Protein AF-A0AAJ5S3T4-F1 (afdb_monomer_lite)

Secondary structure (DSSP, 8-state):
---EEEHHHHHHHHHHHHHHHH-PPSPEEEE---EEEETTEEEE--SEEEEPPPPPPPHHHHHHHHHHHHHHHTT-SS---EEEP--HHHHHHHHHHHHHHTTTS---HHHHHHHHHHHHHHHTT----EE---HHHHHHHHHTT--EE-TTS----

Foldseek 3Di:
DAAADEPLRLVVVVVVLVDQQVWFDAWDWAAQQAWDDDPNDTHGHRHTDTDHIGDHDDPVVSVVVVVVSVCQPVVHDDHHHDYQYQDPQLLVQLVVLCVVPVVPFVDDSSLSSVVSSQVSCVVVVDQDEAEDQDPRSVVSCVVVVHHYDYPPDPPPD

Organism: NCBI:txid2666183

pLDDT: mean 92.3, std 8.77, range [37.59, 98.25]

Structure (mmCIF, N/CA/C/O backbone):
data_AF-A0AAJ5S3T4-F1
#
_entry.id   AF-A0AAJ5S3T4-F1
#
loop_
_atom_site.group_PDB
_atom_site.id
_atom_site.type_symbol
_atom_site.label_atom_id
_atom_site.label_alt_id
_atom_site.label_comp_id
_atom_site.label_asym_id
_atom_site.label_entity_id
_atom_site.label_seq_id
_atom_site.pdbx_PDB_ins_code
_atom_site.Cartn_x
_atom_site.Cartn_y
_atom_site.Cartn_z
_atom_site.occupancy
_atom_site.B_iso_or_equiv
_atom_site.auth_seq_id
_atom_site.auth_comp_id
_atom_site.auth_asym_id
_atom_site.auth_atom_id
_atom_site.pdbx_PDB_model_num
ATOM 1 N N . MET A 1 1 ? -20.907 -6.767 4.664 1.00 64.06 1 MET A N 1
ATOM 2 C CA . MET A 1 1 ? -19.442 -6.933 4.746 1.00 64.06 1 MET A CA 1
ATOM 3 C C . MET A 1 1 ? -18.833 -5.548 4.657 1.00 64.06 1 MET A C 1
ATOM 5 O O . MET A 1 1 ? -19.189 -4.827 3.733 1.00 64.06 1 MET A O 1
ATOM 9 N N . SER A 1 2 ? -18.021 -5.156 5.635 1.00 85.44 2 SER A N 1
ATOM 10 C CA . SER A 1 2 ? -17.335 -3.859 5.626 1.00 85.44 2 SER A CA 1
ATOM 11 C C . SER A 1 2 ? -15.980 -4.012 4.937 1.00 85.44 2 SER A C 1
ATOM 13 O O . SER A 1 2 ? -15.300 -5.017 5.140 1.00 85.44 2 SER A O 1
ATOM 15 N N . PHE A 1 3 ? -15.616 -3.049 4.096 1.00 90.94 3 PHE A N 1
ATOM 16 C CA . PHE A 1 3 ? -14.355 -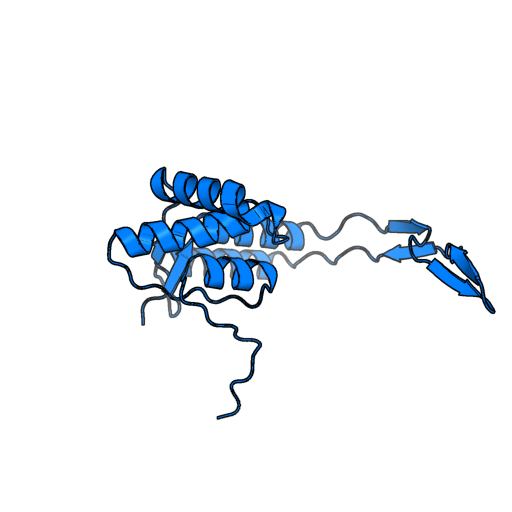3.021 3.358 1.00 90.94 3 PHE A CA 1
ATOM 17 C C . PHE A 1 3 ? -13.593 -1.764 3.761 1.00 90.94 3 PHE A C 1
ATOM 19 O O . PHE A 1 3 ? -14.187 -0.695 3.874 1.00 90.94 3 PHE A O 1
ATOM 26 N N . TYR A 1 4 ? -12.292 -1.904 3.992 1.00 95.38 4 TYR A N 1
ATOM 27 C CA . TYR A 1 4 ? -11.455 -0.842 4.529 1.00 95.38 4 TYR A CA 1
ATOM 28 C C . TYR A 1 4 ? -10.227 -0.637 3.654 1.00 95.38 4 TYR A C 1
ATOM 30 O O . TYR A 1 4 ? -9.677 -1.601 3.118 1.00 95.38 4 TYR A O 1
ATOM 38 N N . ILE A 1 5 ? -9.777 0.609 3.545 1.00 95.38 5 ILE A N 1
ATOM 39 C CA . ILE A 1 5 ? -8.528 0.967 2.872 1.00 95.38 5 ILE A CA 1
ATOM 40 C C . ILE A 1 5 ? -7.715 1.839 3.837 1.00 95.38 5 ILE A C 1
ATOM 42 O O . ILE A 1 5 ? -8.188 2.911 4.210 1.00 95.38 5 ILE A O 1
ATOM 46 N N . PRO A 1 6 ? -6.505 1.429 4.256 1.00 96.19 6 PRO A N 1
ATOM 47 C CA . PRO A 1 6 ? -5.597 2.328 4.963 1.00 96.19 6 PRO A CA 1
ATOM 48 C C . PRO A 1 6 ? -5.306 3.577 4.129 1.00 96.19 6 PRO A C 1
ATOM 50 O O . PRO A 1 6 ? -5.025 3.459 2.936 1.00 96.19 6 PRO A O 1
ATOM 53 N N . GLU A 1 7 ? -5.324 4.764 4.736 1.00 95.75 7 GLU A N 1
ATOM 54 C CA . GLU A 1 7 ? -5.051 6.027 4.029 1.00 95.75 7 GLU A CA 1
ATOM 55 C C . GLU A 1 7 ? -3.722 5.990 3.261 1.00 95.75 7 GLU A C 1
ATOM 57 O O . GLU A 1 7 ? -3.658 6.424 2.110 1.00 95.75 7 GLU A O 1
ATOM 62 N N . ILE A 1 8 ? -2.685 5.369 3.838 1.00 95.38 8 ILE A N 1
ATOM 63 C CA . ILE A 1 8 ? -1.392 5.174 3.166 1.00 95.38 8 ILE A CA 1
ATOM 64 C C . ILE A 1 8 ? -1.522 4.375 1.856 1.00 95.38 8 ILE A C 1
ATOM 66 O O . ILE A 1 8 ? -0.877 4.702 0.860 1.00 95.38 8 ILE A O 1
ATOM 70 N N . VAL A 1 9 ? -2.407 3.374 1.818 1.00 95.88 9 VAL A N 1
ATOM 71 C CA . VAL A 1 9 ? -2.672 2.557 0.624 1.00 95.88 9 VAL A CA 1
ATOM 72 C C . VAL A 1 9 ? -3.505 3.335 -0.391 1.00 95.88 9 VAL A C 1
ATOM 74 O O . VAL A 1 9 ? -3.211 3.267 -1.583 1.00 95.88 9 VAL A O 1
ATOM 77 N N . SER A 1 10 ? -4.498 4.117 0.047 1.00 95.38 10 SER A N 1
ATOM 78 C CA . SER A 1 10 ? -5.233 5.033 -0.845 1.00 95.38 10 SER A CA 1
ATOM 79 C C . SER A 1 10 ? -4.262 5.993 -1.554 1.00 95.38 10 SER A C 1
ATOM 81 O O . SER A 1 10 ? -4.252 6.086 -2.789 1.00 95.38 10 SER A O 1
ATOM 83 N N . MET A 1 11 ? -3.348 6.617 -0.802 1.00 94.62 11 MET A N 1
ATOM 84 C CA . MET A 1 11 ? -2.300 7.478 -1.361 1.00 94.62 11 MET A CA 1
ATOM 85 C C . MET A 1 11 ? -1.397 6.730 -2.353 1.00 94.62 11 MET A C 1
ATOM 87 O O . MET A 1 11 ? -1.064 7.258 -3.422 1.00 94.62 11 MET A O 1
ATOM 91 N N . GLU A 1 12 ? -1.016 5.491 -2.039 1.00 95.00 12 GLU A N 1
ATOM 92 C CA . GLU A 1 12 ? -0.202 4.662 -2.925 1.00 95.00 12 GLU A CA 1
ATOM 93 C C . GLU A 1 12 ? -0.922 4.332 -4.237 1.00 95.00 12 GLU A C 1
ATOM 95 O O . GLU A 1 12 ? -0.330 4.478 -5.311 1.00 95.00 12 GLU A O 1
ATOM 100 N N . ILE A 1 13 ? -2.211 3.982 -4.190 1.00 94.94 13 ILE A N 1
ATOM 101 C CA . ILE A 1 13 ? -3.023 3.733 -5.387 1.00 94.94 13 ILE A CA 1
ATOM 102 C C . ILE A 1 13 ? -3.012 4.968 -6.299 1.00 94.94 13 ILE A C 1
ATOM 104 O O . ILE A 1 13 ? -2.794 4.845 -7.512 1.00 94.94 13 ILE A O 1
ATOM 108 N N . HIS A 1 14 ? -3.174 6.170 -5.738 1.00 94.00 14 HIS A N 1
ATOM 109 C CA . HIS A 1 14 ? -3.082 7.416 -6.502 1.00 94.00 14 HIS A CA 1
ATOM 110 C C . HIS A 1 14 ? -1.694 7.629 -7.127 1.00 94.00 14 HIS A C 1
ATOM 112 O O . HIS A 1 14 ? -1.596 7.999 -8.306 1.00 94.00 14 HIS A O 1
ATOM 118 N N . SER A 1 15 ? -0.618 7.356 -6.383 1.00 93.94 15 SER A N 1
ATOM 119 C CA . SER A 1 15 ? 0.762 7.441 -6.881 1.00 93.94 15 SER A CA 1
ATOM 120 C C . SER A 1 15 ? 1.013 6.475 -8.047 1.00 93.94 15 SER A C 1
ATOM 122 O O . SER A 1 15 ? 1.519 6.870 -9.108 1.00 93.94 15 SER A O 1
ATOM 124 N N . VAL A 1 16 ? 0.579 5.220 -7.897 1.00 93.12 16 VAL A N 1
ATOM 125 C CA . VAL A 1 16 ? 0.669 4.174 -8.921 1.00 93.12 16 VAL A CA 1
ATOM 126 C C . VAL A 1 16 ? -0.104 4.584 -10.171 1.00 93.12 16 VAL A C 1
ATOM 128 O O . VAL A 1 16 ? 0.440 4.540 -11.279 1.00 93.12 16 VAL A O 1
ATOM 131 N N . LEU A 1 17 ? -1.337 5.064 -10.016 1.00 94.19 17 LEU A N 1
ATOM 132 C CA . LEU A 1 17 ? -2.154 5.534 -11.130 1.00 94.19 17 LEU A CA 1
ATOM 133 C C . LEU A 1 17 ? -1.474 6.692 -11.883 1.00 94.19 17 LEU A C 1
ATOM 135 O O . LEU A 1 17 ? -1.427 6.701 -13.117 1.00 94.19 17 LEU A O 1
ATOM 139 N N . GLY A 1 18 ? -0.866 7.631 -11.153 1.00 93.62 18 GLY A N 1
ATOM 140 C CA . GLY A 1 18 ? -0.050 8.706 -11.720 1.00 93.62 18 GLY A CA 1
ATOM 141 C C . GLY A 1 18 ? 1.155 8.190 -12.515 1.00 93.62 18 GLY A C 1
ATOM 142 O O . GLY A 1 18 ? 1.422 8.681 -13.616 1.00 93.62 18 GLY A O 1
ATOM 143 N N . LYS A 1 19 ? 1.851 7.161 -12.013 1.00 91.56 19 LYS A N 1
ATOM 144 C CA . LYS A 1 19 ? 2.968 6.500 -12.713 1.00 91.56 19 LYS A CA 1
ATOM 145 C C . LYS A 1 19 ? 2.516 5.907 -14.048 1.00 91.56 19 LYS A C 1
ATOM 147 O O . LYS A 1 19 ? 3.152 6.144 -15.071 1.00 91.56 19 LYS A O 1
ATOM 152 N N . PHE A 1 20 ? 1.386 5.201 -14.075 1.00 91.81 20 PHE A N 1
ATOM 153 C CA . PHE A 1 20 ? 0.835 4.669 -15.326 1.00 91.81 20 PHE A CA 1
ATOM 154 C C . PHE A 1 20 ? 0.361 5.767 -16.282 1.00 91.81 20 PHE A C 1
ATOM 156 O O . PHE A 1 20 ? 0.497 5.631 -17.499 1.00 91.81 20 PHE A O 1
ATOM 163 N N . ARG A 1 21 ? -0.156 6.883 -15.759 1.00 93.31 21 ARG A N 1
ATOM 164 C CA . ARG A 1 21 ? -0.568 8.023 -16.583 1.00 93.31 21 ARG A CA 1
ATOM 165 C C . ARG A 1 21 ? 0.605 8.707 -17.280 1.00 93.31 21 ARG A C 1
ATOM 167 O O . ARG A 1 21 ? 0.494 9.010 -18.469 1.00 93.31 21 ARG A O 1
ATOM 174 N N . ARG A 1 22 ? 1.706 8.945 -16.562 1.00 89.88 22 ARG A N 1
ATOM 175 C CA . ARG A 1 22 ? 2.929 9.543 -17.129 1.00 89.88 22 ARG A CA 1
ATOM 176 C C . ARG A 1 22 ? 3.618 8.616 -18.135 1.00 89.88 22 ARG A C 1
ATOM 178 O O . ARG A 1 22 ? 4.244 9.111 -19.074 1.00 89.88 22 ARG A O 1
ATOM 185 N N . GLY A 1 23 ? 3.428 7.303 -17.987 1.00 85.06 23 GLY A N 1
ATOM 186 C CA . GLY A 1 23 ? 4.159 6.281 -18.731 1.00 85.06 23 GLY A CA 1
ATOM 187 C C . GLY A 1 23 ? 5.503 5.976 -18.073 1.00 85.06 23 GLY A C 1
ATOM 188 O O . GLY A 1 23 ? 5.781 6.413 -16.956 1.00 85.06 23 GLY A O 1
ATOM 189 N N . GLY A 1 24 ? 6.320 5.176 -18.748 1.00 76.88 24 GLY A N 1
ATOM 190 C CA . GLY A 1 24 ? 7.665 4.840 -18.287 1.00 76.88 24 GLY A CA 1
ATOM 191 C C . GLY A 1 24 ? 8.663 5.957 -18.541 1.00 76.88 24 GLY A C 1
ATOM 192 O O . GLY A 1 24 ? 8.372 6.909 -19.267 1.00 76.88 24 GLY A O 1
ATOM 193 N N . ALA A 1 25 ? 9.857 5.796 -17.969 1.00 67.75 25 ALA A N 1
ATOM 194 C CA . ALA A 1 25 ? 11.038 6.490 -18.465 1.00 67.75 25 ALA A CA 1
ATOM 195 C C . ALA A 1 25 ? 11.216 6.210 -19.971 1.00 67.75 25 ALA A C 1
ATOM 197 O O . ALA A 1 25 ? 10.612 5.278 -20.516 1.00 67.75 25 ALA A O 1
ATOM 198 N N . SER A 1 26 ? 12.026 7.037 -20.633 1.00 73.19 26 SER A N 1
ATOM 199 C CA . SER A 1 26 ? 12.502 6.779 -21.994 1.00 73.19 26 SER A CA 1
ATOM 200 C C . SER A 1 26 ? 13.027 5.350 -22.132 1.00 73.19 26 SER A C 1
ATOM 202 O O . SER A 1 26 ? 13.354 4.715 -21.129 1.00 73.19 26 SER A O 1
ATOM 204 N N . GLU A 1 27 ? 13.122 4.850 -23.365 1.00 84.81 27 GLU A N 1
ATOM 205 C CA . GLU A 1 27 ? 13.791 3.572 -23.607 1.00 84.81 27 GLU A CA 1
ATOM 206 C C . GLU A 1 27 ? 15.126 3.508 -22.857 1.00 84.81 27 GLU A C 1
ATOM 208 O O . GLU A 1 27 ? 15.897 4.472 -22.857 1.00 84.81 27 GLU A O 1
ATOM 213 N N . GLN A 1 28 ? 15.361 2.396 -22.163 1.00 85.81 28 GLN A N 1
ATOM 214 C CA . GLN A 1 28 ? 16.608 2.176 -21.447 1.00 85.81 28 GLN A CA 1
ATOM 215 C C . GLN A 1 28 ? 17.365 1.049 -22.129 1.00 85.81 28 GLN A C 1
ATOM 217 O O . GLN A 1 28 ? 16.811 -0.005 -22.451 1.00 85.81 28 GLN A O 1
ATOM 222 N N . ARG A 1 29 ? 18.646 1.314 -22.365 1.00 90.50 29 ARG A N 1
ATOM 223 C CA . ARG A 1 29 ? 19.623 0.345 -22.841 1.00 90.50 29 ARG A CA 1
ATOM 224 C C . ARG A 1 29 ? 20.688 0.267 -21.769 1.00 90.50 29 ARG A C 1
ATOM 226 O O . ARG A 1 29 ? 21.462 1.204 -21.603 1.00 90.50 29 ARG A O 1
ATOM 233 N N . GLU A 1 30 ? 20.675 -0.816 -21.013 1.00 90.06 30 GLU A N 1
ATOM 234 C CA . GLU A 1 30 ? 21.607 -1.029 -19.911 1.00 90.06 30 GLU A CA 1
ATOM 235 C C . GLU A 1 30 ? 22.397 -2.313 -20.139 1.00 90.06 30 GLU A C 1
ATOM 237 O O . GLU A 1 30 ? 21.893 -3.269 -20.728 1.00 90.06 30 GLU A O 1
ATOM 242 N N . LEU A 1 31 ? 23.658 -2.336 -19.707 1.00 91.25 31 LEU A N 1
ATOM 243 C CA . LEU A 1 31 ? 24.424 -3.578 -19.698 1.00 91.25 31 LEU A CA 1
ATOM 244 C C . LEU A 1 31 ? 23.733 -4.575 -18.772 1.00 91.25 31 LEU A C 1
ATOM 246 O O . LEU A 1 31 ? 23.299 -4.227 -17.672 1.00 91.25 31 LEU A O 1
ATOM 250 N N . CYS A 1 32 ? 23.617 -5.817 -19.227 1.00 90.06 32 CYS A N 1
ATOM 251 C CA . CYS A 1 32 ? 22.985 -6.861 -18.447 1.00 90.06 32 CYS A CA 1
ATOM 252 C C . CYS A 1 32 ? 23.757 -7.084 -17.137 1.00 90.06 32 CYS A C 1
ATOM 254 O O . CYS A 1 32 ? 24.912 -7.493 -17.142 1.00 90.06 32 CYS A O 1
ATOM 256 N N . SER A 1 33 ? 23.096 -6.864 -16.000 1.00 91.25 33 SER A N 1
ATOM 257 C CA . SER A 1 33 ? 23.673 -7.080 -14.664 1.00 91.25 33 SER A CA 1
ATOM 258 C C . SER A 1 33 ? 23.643 -8.544 -14.208 1.00 91.25 33 SER A C 1
ATOM 260 O O . SER A 1 33 ? 24.001 -8.859 -13.073 1.00 91.25 33 SER A O 1
ATOM 262 N N . LYS A 1 34 ? 23.168 -9.458 -15.063 1.00 92.62 34 LYS A N 1
ATOM 263 C CA . LYS A 1 34 ? 23.088 -10.887 -14.754 1.00 92.62 34 LYS A CA 1
ATOM 264 C C . LYS A 1 34 ? 24.421 -11.569 -15.034 1.00 92.62 34 LYS A C 1
ATOM 266 O O . LYS A 1 34 ? 25.150 -11.190 -15.947 1.00 92.62 34 LYS A O 1
ATOM 271 N N . HIS A 1 35 ? 24.693 -12.623 -14.278 1.00 93.19 35 HIS A N 1
ATOM 272 C CA . HIS A 1 35 ? 25.767 -13.551 -14.593 1.00 93.19 35 HIS A CA 1
ATOM 273 C C . HIS A 1 35 ? 25.197 -14.734 -15.372 1.00 93.19 35 HIS A C 1
ATOM 275 O O . HIS A 1 35 ? 24.070 -15.164 -15.118 1.00 93.19 35 HIS A O 1
ATOM 281 N N . VAL A 1 36 ? 25.969 -15.240 -16.325 1.00 92.56 36 VAL A N 1
ATOM 282 C CA . VAL A 1 36 ? 25.625 -16.393 -17.154 1.00 92.56 36 VAL A CA 1
ATOM 283 C C . VAL A 1 36 ? 26.681 -17.473 -16.984 1.00 92.56 36 VAL A C 1
ATOM 285 O O . VAL A 1 36 ? 27.845 -17.195 -16.692 1.00 92.56 36 VAL A O 1
ATOM 288 N N . MET A 1 37 ? 26.258 -18.718 -17.150 1.00 94.12 37 MET A N 1
ATOM 289 C CA . MET A 1 37 ? 27.155 -19.863 -17.139 1.00 94.12 37 MET A CA 1
ATOM 290 C C . MET A 1 37 ? 27.736 -20.030 -18.543 1.00 94.12 37 MET A C 1
ATOM 292 O O . MET A 1 37 ? 26.988 -20.194 -19.505 1.00 94.12 37 MET A O 1
ATOM 296 N N . ALA A 1 38 ? 29.058 -19.949 -18.665 1.00 88.56 38 ALA A N 1
ATOM 297 C CA . ALA A 1 38 ? 29.772 -20.204 -19.909 1.00 88.56 38 ALA A CA 1
ATOM 298 C C . ALA A 1 38 ? 30.768 -21.337 -19.671 1.00 88.56 38 ALA A C 1
ATOM 300 O O . ALA A 1 38 ? 31.774 -21.159 -18.980 1.00 88.56 38 ALA A O 1
ATOM 301 N N . SER A 1 39 ? 30.473 -22.508 -20.243 1.00 87.31 39 SER A N 1
ATOM 302 C CA . SER A 1 39 ? 31.122 -23.770 -19.857 1.00 87.31 39 SER A CA 1
ATOM 303 C C . SER A 1 39 ? 30.961 -23.985 -18.340 1.00 87.31 39 SER A C 1
ATOM 305 O O . SER A 1 39 ? 29.828 -24.003 -17.872 1.00 87.31 39 SER A O 1
ATOM 307 N N . ASP A 1 40 ? 32.053 -24.014 -17.569 1.00 89.94 40 ASP A N 1
ATOM 308 C CA . ASP A 1 40 ? 32.043 -24.233 -16.111 1.0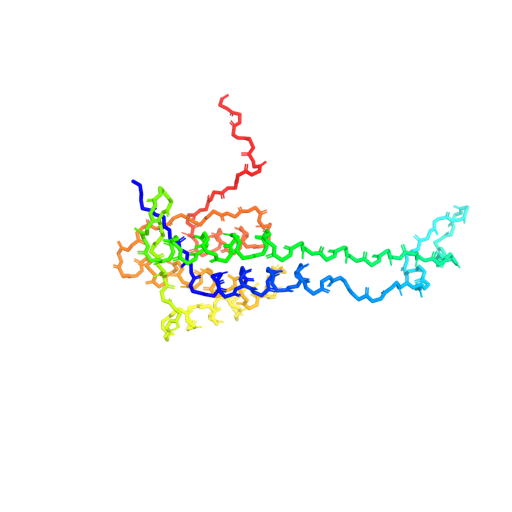0 89.94 40 ASP A CA 1
ATOM 309 C C . ASP A 1 40 ? 32.354 -22.969 -15.288 1.00 89.94 40 ASP A C 1
ATOM 311 O O . ASP A 1 40 ? 32.718 -23.045 -14.113 1.00 89.94 40 ASP A O 1
ATOM 315 N N . LYS A 1 41 ? 32.267 -21.777 -15.894 1.00 92.69 41 LYS A N 1
ATOM 316 C CA . LYS A 1 41 ? 32.536 -20.503 -15.209 1.00 92.69 41 LYS A CA 1
ATOM 317 C C . LYS A 1 41 ? 31.314 -19.597 -15.221 1.00 92.69 41 LYS A C 1
ATOM 319 O O . LYS A 1 41 ? 30.632 -19.450 -16.234 1.00 92.69 41 LYS A O 1
ATOM 324 N N . ILE A 1 42 ? 31.078 -18.948 -14.084 1.00 93.38 42 ILE A N 1
ATOM 32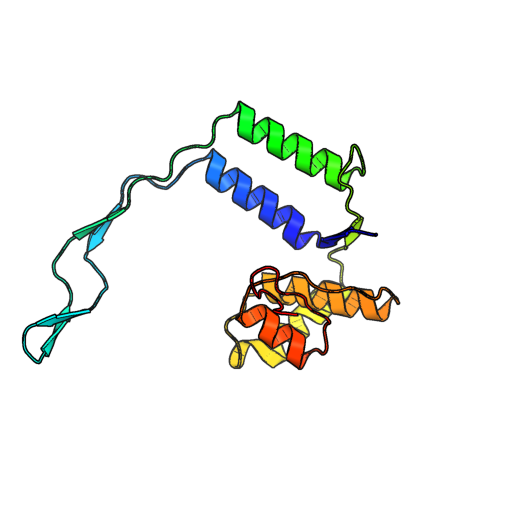5 C CA . ILE A 1 42 ? 30.111 -17.860 -13.960 1.00 93.38 42 ILE A CA 1
ATOM 326 C C . ILE A 1 42 ? 30.796 -16.588 -14.464 1.00 93.38 42 ILE A C 1
ATOM 328 O O . ILE A 1 42 ? 31.774 -16.135 -13.872 1.00 93.38 42 ILE A O 1
ATOM 332 N N . ILE A 1 43 ? 30.298 -16.030 -15.565 1.00 94.00 43 ILE A N 1
ATOM 333 C CA . ILE A 1 43 ? 30.803 -14.787 -16.161 1.00 94.00 43 ILE A CA 1
ATOM 334 C C . ILE A 1 43 ? 29.704 -13.726 -16.196 1.00 94.00 43 ILE A C 1
ATOM 336 O O . ILE A 1 43 ? 28.516 -14.050 -16.217 1.00 94.00 43 ILE A O 1
ATOM 340 N N . SER A 1 44 ? 30.077 -12.449 -16.223 1.00 92.00 44 SER A N 1
ATOM 341 C CA . SER A 1 44 ? 29.111 -11.364 -16.421 1.00 92.00 44 SER A CA 1
ATOM 342 C C . SER A 1 44 ? 28.534 -11.408 -17.835 1.00 92.00 44 SER A C 1
ATOM 344 O O . SER A 1 44 ? 29.261 -11.614 -18.808 1.00 92.00 44 SER A O 1
ATOM 346 N N . CYS A 1 45 ? 27.226 -11.199 -17.961 1.00 91.50 45 CYS A N 1
ATOM 347 C CA . CYS A 1 45 ? 26.584 -11.085 -19.262 1.00 91.50 45 CYS A CA 1
ATOM 348 C C . CYS A 1 45 ? 27.073 -9.823 -19.990 1.00 91.50 45 CYS A C 1
ATOM 350 O O . CYS A 1 45 ? 27.060 -8.728 -19.434 1.00 91.50 45 CYS A O 1
ATOM 352 N N . THR A 1 46 ? 27.474 -9.967 -21.252 1.00 92.56 46 THR A N 1
ATOM 353 C CA . THR A 1 46 ? 27.965 -8.859 -22.090 1.00 92.56 46 THR A CA 1
ATOM 354 C C . THR A 1 46 ? 26.877 -8.221 -22.955 1.00 92.56 46 THR A C 1
ATOM 356 O O . THR A 1 46 ? 27.126 -7.218 -23.621 1.00 92.56 46 THR A O 1
ATOM 359 N N . HIS A 1 47 ? 25.666 -8.783 -22.961 1.00 93.81 47 HIS A N 1
ATOM 360 C CA . HIS A 1 47 ? 24.556 -8.266 -23.755 1.00 93.81 47 HIS A CA 1
ATOM 361 C C . HIS A 1 47 ? 23.974 -6.983 -23.152 1.00 93.81 47 HIS A C 1
ATOM 363 O O . HIS A 1 47 ? 24.030 -6.746 -21.944 1.00 93.81 47 HIS A O 1
ATOM 369 N N . THR A 1 48 ? 23.346 -6.174 -24.001 1.00 94.31 48 THR A N 1
ATOM 370 C CA . THR A 1 48 ? 22.539 -5.029 -23.577 1.00 94.31 48 THR A CA 1
ATOM 371 C C . THR A 1 48 ? 21.093 -5.465 -23.364 1.00 94.31 48 THR A C 1
ATOM 373 O O . THR A 1 48 ? 20.460 -6.014 -24.265 1.00 94.31 48 THR A O 1
ATOM 376 N N . CYS A 1 49 ? 20.551 -5.190 -22.183 1.00 90.75 49 CYS A N 1
ATOM 377 C CA . CYS A 1 49 ? 19.129 -5.304 -21.908 1.00 90.75 49 CYS A CA 1
ATOM 378 C C . CYS A 1 49 ? 18.399 -4.105 -22.519 1.00 90.75 49 CYS A C 1
ATOM 380 O O . CYS A 1 49 ? 18.703 -2.952 -22.207 1.00 90.75 49 CYS A O 1
ATOM 382 N N . TYR A 1 50 ? 17.416 -4.386 -23.374 1.00 90.19 50 TYR A N 1
ATOM 383 C CA . TYR A 1 50 ? 16.467 -3.387 -23.847 1.00 90.19 50 TYR A CA 1
ATOM 384 C C . TYR A 1 50 ? 15.227 -3.406 -22.958 1.00 90.19 50 TYR A C 1
ATOM 386 O O . TYR A 1 50 ? 14.525 -4.417 -22.880 1.00 90.19 50 TYR A O 1
ATOM 394 N N . VAL A 1 51 ? 14.946 -2.278 -22.313 1.00 87.31 51 VAL A N 1
ATOM 395 C CA . VAL A 1 51 ? 13.722 -2.088 -21.537 1.00 87.31 51 VAL A CA 1
ATOM 396 C C . VAL A 1 51 ? 12.819 -1.128 -22.311 1.00 87.31 51 VAL A C 1
ATOM 398 O O . VAL A 1 51 ? 13.136 0.066 -22.406 1.00 87.31 51 VAL A O 1
ATOM 401 N N . PRO A 1 52 ? 11.701 -1.616 -22.887 1.00 85.62 52 PRO A N 1
ATOM 402 C CA . PRO A 1 52 ? 10.788 -0.754 -23.616 1.00 85.62 52 PRO A CA 1
ATOM 403 C C . PRO A 1 52 ? 10.156 0.275 -22.670 1.00 85.62 52 PRO A C 1
ATOM 405 O O . PRO A 1 52 ? 9.863 -0.036 -21.507 1.00 85.62 52 PRO A O 1
ATOM 408 N N . PRO A 1 53 ? 9.876 1.494 -23.158 1.00 85.94 53 PRO A N 1
ATOM 409 C CA . PRO A 1 53 ? 9.171 2.484 -22.365 1.00 85.94 53 PRO A CA 1
ATOM 410 C C . PRO A 1 53 ? 7.770 1.966 -22.026 1.00 85.94 53 PRO A C 1
ATOM 412 O O . PRO A 1 53 ? 7.037 1.457 -22.878 1.00 85.94 53 PRO A O 1
ATOM 415 N N . ARG A 1 54 ? 7.360 2.120 -20.765 1.00 84.56 54 ARG A N 1
ATOM 416 C CA . ARG A 1 54 ? 6.010 1.727 -20.344 1.00 84.56 54 ARG A CA 1
ATOM 417 C C . ARG A 1 54 ? 4.972 2.612 -21.054 1.00 84.56 54 ARG A C 1
ATOM 419 O O . ARG A 1 54 ? 5.070 3.842 -20.959 1.00 84.56 54 ARG A O 1
ATOM 426 N N . PRO A 1 55 ? 3.952 2.026 -21.705 1.00 87.25 55 PRO A N 1
ATOM 427 C CA . PRO A 1 55 ? 2.950 2.792 -22.428 1.00 87.25 55 PRO A CA 1
ATOM 428 C C . PRO A 1 55 ? 2.148 3.685 -21.480 1.00 87.25 55 PRO A C 1
ATOM 430 O O . PRO A 1 55 ? 1.824 3.312 -20.349 1.00 87.25 55 PRO A O 1
ATOM 433 N N . ARG A 1 56 ? 1.812 4.884 -21.961 1.00 92.12 56 ARG A N 1
ATOM 434 C CA . ARG A 1 56 ? 0.986 5.838 -21.218 1.00 92.12 56 ARG A CA 1
ATOM 435 C C . ARG A 1 56 ? -0.457 5.358 -21.148 1.00 92.12 56 ARG A C 1
ATOM 437 O O . ARG A 1 56 ? -1.073 5.052 -22.169 1.00 92.12 56 ARG A O 1
ATOM 444 N N . MET A 1 57 ? -1.039 5.402 -19.955 1.00 94.69 57 MET A N 1
ATOM 445 C CA . MET A 1 57 ? -2.472 5.191 -19.777 1.00 94.69 57 MET A CA 1
ATOM 446 C C . MET A 1 57 ? -3.272 6.300 -20.479 1.00 94.69 57 MET A C 1
ATOM 448 O O . MET A 1 57 ? -2.979 7.497 -20.337 1.00 94.69 57 MET A O 1
ATOM 452 N N . LYS A 1 58 ? -4.314 5.899 -21.221 1.00 95.44 58 LYS A N 1
ATOM 453 C CA . LYS A 1 58 ? -5.221 6.822 -21.920 1.00 95.44 58 LYS A CA 1
ATOM 454 C C . LYS A 1 58 ? -5.903 7.767 -20.913 1.00 95.44 58 LYS A C 1
ATOM 456 O O . LYS A 1 58 ? -6.404 7.285 -19.895 1.00 95.44 58 LYS A O 1
ATOM 461 N N . PRO A 1 59 ? -6.024 9.079 -21.205 1.00 95.75 59 PRO A N 1
ATOM 462 C CA . PRO A 1 59 ? -6.635 10.046 -20.285 1.00 95.75 59 PRO A CA 1
ATOM 463 C C . PRO A 1 59 ? -8.051 9.670 -19.828 1.00 95.75 59 PRO A C 1
ATOM 465 O O . PRO A 1 59 ? -8.390 9.867 -18.666 1.00 95.75 59 PRO A O 1
ATOM 468 N N . LYS A 1 60 ? -8.867 9.098 -20.726 1.00 97.06 60 LYS A N 1
ATOM 469 C CA . LYS A 1 60 ? -10.235 8.655 -20.413 1.00 97.06 60 LYS A CA 1
ATOM 470 C C . LYS A 1 60 ? -10.254 7.550 -19.352 1.00 97.06 60 LYS A C 1
ATOM 472 O O . LYS A 1 60 ? -11.065 7.613 -18.439 1.00 97.06 60 LYS A O 1
ATOM 477 N N . ILE A 1 61 ? -9.340 6.583 -19.453 1.00 96.38 61 ILE A N 1
ATOM 478 C CA . ILE A 1 61 ? -9.217 5.481 -18.486 1.00 96.38 61 ILE A CA 1
ATOM 479 C C . ILE A 1 61 ? -8.737 6.026 -17.142 1.00 96.38 61 ILE A C 1
ATOM 481 O O . ILE A 1 61 ? -9.343 5.741 -16.118 1.00 96.38 61 ILE A O 1
ATOM 485 N N . PHE A 1 62 ? -7.708 6.875 -17.154 1.00 96.25 62 PHE A N 1
ATOM 486 C CA . PHE A 1 62 ? -7.191 7.518 -15.946 1.00 96.25 62 PHE A CA 1
ATOM 487 C C . PHE A 1 62 ? -8.288 8.272 -15.181 1.00 96.25 62 PHE A C 1
ATOM 489 O O . PHE A 1 62 ? -8.478 8.029 -13.994 1.00 96.25 62 PHE A O 1
ATOM 496 N N . LYS A 1 63 ? -9.068 9.116 -15.873 1.00 97.00 63 LYS A N 1
ATOM 497 C CA . LYS A 1 63 ? -10.194 9.843 -15.266 1.00 97.00 63 LYS A CA 1
ATOM 498 C C . LYS A 1 63 ? -11.283 8.904 -14.740 1.00 97.00 63 LYS A C 1
ATOM 500 O O . LYS A 1 63 ? -11.842 9.172 -13.683 1.00 97.00 63 LYS A O 1
ATOM 505 N N . ALA A 1 64 ? -11.583 7.818 -15.455 1.00 96.88 64 ALA A N 1
ATOM 506 C CA . ALA A 1 64 ? -12.570 6.835 -15.012 1.00 96.88 64 ALA A CA 1
ATOM 507 C C . ALA A 1 64 ? -12.131 6.118 -13.724 1.00 96.88 64 ALA A C 1
ATOM 509 O O . ALA A 1 64 ? -12.930 6.005 -12.802 1.00 96.88 64 ALA A O 1
ATOM 510 N N . ILE A 1 65 ? -10.860 5.709 -13.627 1.00 96.25 65 ILE A N 1
ATOM 511 C CA . ILE A 1 65 ? -10.314 5.080 -12.415 1.00 96.25 65 ILE A CA 1
ATOM 512 C C . ILE A 1 65 ? -10.253 6.087 -11.261 1.00 96.25 65 ILE A C 1
ATOM 514 O O . ILE A 1 65 ? -10.664 5.756 -10.158 1.00 96.25 65 ILE A O 1
ATOM 518 N N . GLN A 1 66 ? -9.812 7.328 -11.500 1.00 95.81 66 GLN A N 1
ATOM 519 C CA . GLN A 1 66 ? -9.831 8.372 -10.464 1.00 95.81 66 GLN A CA 1
ATOM 520 C C . GLN A 1 66 ? -11.237 8.611 -9.914 1.00 95.81 66 GLN A C 1
ATOM 522 O O . GLN A 1 66 ? -11.407 8.728 -8.704 1.00 95.81 66 GLN A O 1
ATOM 527 N N . LYS A 1 67 ? -12.241 8.676 -10.799 1.00 95.56 67 LYS A N 1
ATOM 528 C CA . LYS A 1 67 ? -13.637 8.800 -10.381 1.00 95.56 67 LYS A CA 1
ATOM 529 C C . LYS A 1 67 ? -14.056 7.594 -9.539 1.00 95.56 67 LYS A C 1
ATOM 531 O O . LYS A 1 67 ? -14.617 7.794 -8.475 1.00 95.56 67 LYS A O 1
ATOM 536 N N . LEU A 1 68 ? -13.742 6.377 -9.985 1.00 95.50 68 LEU A N 1
ATOM 537 C CA . LEU A 1 68 ? -14.075 5.154 -9.256 1.00 95.50 68 LEU A CA 1
ATOM 538 C C . LEU A 1 68 ? -13.463 5.134 -7.847 1.00 95.50 68 LEU A C 1
ATOM 540 O O . LEU A 1 68 ? -14.165 4.814 -6.899 1.00 95.50 68 LEU A O 1
ATOM 544 N N . LEU A 1 69 ? -12.188 5.502 -7.700 1.00 94.25 69 LEU A N 1
ATOM 545 C CA . LEU A 1 69 ? -11.528 5.578 -6.391 1.00 94.25 69 LEU A CA 1
ATOM 546 C C . LEU A 1 69 ? -12.209 6.599 -5.480 1.00 94.25 69 LEU A C 1
ATOM 548 O O . LEU A 1 69 ? -12.552 6.276 -4.349 1.00 94.25 69 LEU A O 1
ATOM 552 N N . LYS A 1 70 ? -12.496 7.792 -6.012 1.00 93.88 70 LYS A N 1
ATOM 553 C CA . LYS A 1 70 ? -13.227 8.822 -5.273 1.00 93.88 70 LYS A CA 1
ATOM 554 C C . LYS A 1 70 ? -14.616 8.339 -4.856 1.00 93.88 70 LYS A C 1
ATOM 556 O O . LYS A 1 70 ? -15.021 8.580 -3.727 1.00 93.88 70 LYS A O 1
ATOM 561 N N . ASP A 1 71 ? -15.336 7.658 -5.744 1.00 95.19 71 ASP A N 1
ATOM 562 C CA . ASP A 1 71 ? -16.655 7.106 -5.437 1.00 95.19 71 ASP A CA 1
ATOM 563 C C . ASP A 1 71 ? -16.552 6.054 -4.313 1.00 95.19 71 ASP A C 1
ATOM 565 O O . ASP A 1 71 ? -17.345 6.098 -3.376 1.00 95.19 71 ASP A O 1
ATOM 569 N N . ILE A 1 72 ? -15.532 5.183 -4.330 1.00 94.69 72 ILE A N 1
ATOM 570 C CA . ILE A 1 72 ? -15.276 4.188 -3.271 1.00 94.69 72 ILE A CA 1
ATOM 571 C C . ILE A 1 72 ? -15.025 4.863 -1.914 1.00 94.69 72 ILE A C 1
ATOM 573 O O . ILE A 1 72 ? -15.645 4.477 -0.921 1.00 94.69 72 ILE A O 1
ATOM 577 N N . GLU A 1 73 ? -14.156 5.875 -1.877 1.00 93.19 73 GLU A N 1
ATOM 578 C CA . GLU A 1 73 ? -13.782 6.621 -0.664 1.00 93.19 73 GLU A CA 1
ATOM 579 C C . GLU A 1 73 ? -14.932 7.484 -0.124 1.00 93.19 73 GLU A C 1
ATOM 581 O O . GLU A 1 73 ? -15.090 7.646 1.083 1.00 93.19 73 GLU A O 1
ATOM 586 N N . GLN A 1 74 ? -15.781 8.006 -1.014 1.00 93.94 74 GLN A N 1
ATOM 587 C CA . GLN A 1 74 ? -16.986 8.767 -0.667 1.00 93.94 74 GLN A CA 1
ATOM 588 C C . GLN A 1 74 ? -18.210 7.873 -0.426 1.00 93.94 74 GLN A C 1
ATOM 590 O O . GLN A 1 74 ? -19.308 8.377 -0.191 1.00 93.94 74 GLN A O 1
ATOM 595 N N . LYS A 1 75 ? -18.039 6.545 -0.462 1.00 93.50 75 LYS A N 1
ATOM 596 C CA . LYS A 1 75 ? -19.101 5.547 -0.249 1.00 93.50 75 LYS A CA 1
ATOM 597 C C . LYS A 1 75 ? -20.265 5.659 -1.245 1.00 93.50 75 LYS A C 1
ATOM 599 O O . LYS A 1 75 ? -21.415 5.331 -0.928 1.00 93.50 75 LYS A O 1
ATOM 604 N N . HIS A 1 76 ? -19.967 6.077 -2.468 1.00 92.81 76 HIS A N 1
ATOM 605 C CA . HIS A 1 76 ? -20.886 6.139 -3.597 1.00 92.81 76 HIS A CA 1
ATOM 606 C C . HIS A 1 76 ? -20.784 4.881 -4.475 1.00 92.81 76 HIS A C 1
ATOM 608 O O . HIS A 1 76 ? -19.724 4.287 -4.637 1.00 92.81 76 HIS A O 1
ATOM 614 N N . GLY A 1 77 ? -21.901 4.478 -5.088 1.00 89.62 77 GLY A N 1
ATOM 615 C CA . GLY A 1 77 ? -21.940 3.319 -5.987 1.00 89.62 77 GLY A CA 1
ATOM 616 C C . GLY A 1 77 ? -21.963 1.965 -5.268 1.00 89.62 77 GLY A C 1
ATOM 617 O O . GLY A 1 77 ? -22.416 1.858 -4.128 1.00 89.62 77 GLY A O 1
ATOM 618 N N . SER A 1 78 ? -21.540 0.914 -5.977 1.00 89.56 78 SER A N 1
ATOM 619 C CA . SER A 1 78 ? -21.655 -0.483 -5.524 1.00 89.56 78 SER A CA 1
ATOM 620 C C . SER A 1 78 ? -20.496 -0.956 -4.644 1.00 89.56 78 SER A C 1
ATOM 622 O O . SER A 1 78 ? -20.687 -1.858 -3.836 1.00 89.56 78 SER A O 1
ATOM 624 N N . ILE A 1 79 ? -19.308 -0.362 -4.792 1.00 90.75 79 ILE A N 1
ATOM 625 C CA . ILE A 1 79 ? -18.119 -0.672 -3.986 1.00 90.75 79 ILE A CA 1
ATOM 626 C C . ILE A 1 79 ? -17.865 0.530 -3.084 1.00 90.75 79 ILE A C 1
ATOM 628 O O . ILE A 1 79 ? -17.775 1.651 -3.574 1.00 90.75 79 ILE A O 1
ATOM 632 N N . LYS A 1 80 ? -17.773 0.299 -1.775 1.00 94.38 80 LYS A N 1
ATOM 633 C CA . LYS A 1 80 ? -17.635 1.348 -0.760 1.00 94.38 80 LYS A CA 1
ATOM 634 C C . LYS A 1 80 ? -16.574 0.925 0.238 1.00 94.38 80 LYS A C 1
ATOM 636 O O . LYS A 1 80 ? -16.599 -0.228 0.665 1.00 94.38 80 LYS A O 1
ATOM 641 N N . ALA A 1 81 ? -15.681 1.839 0.598 1.00 94.50 81 ALA A N 1
ATOM 642 C CA . ALA A 1 81 ? -14.657 1.589 1.599 1.00 94.50 81 ALA A CA 1
ATOM 643 C C . ALA A 1 81 ? -14.718 2.618 2.727 1.00 94.50 81 ALA A C 1
ATOM 645 O O . ALA A 1 81 ? -15.013 3.790 2.504 1.00 94.50 81 ALA A O 1
ATOM 646 N N . ASP A 1 82 ? -14.397 2.171 3.931 1.00 95.00 82 ASP A N 1
ATOM 647 C CA . ASP A 1 82 ? -14.021 3.035 5.039 1.00 95.00 82 ASP A CA 1
ATOM 648 C C . ASP A 1 82 ? -12.511 3.288 4.992 1.00 95.00 82 ASP A C 1
ATOM 650 O O . ASP A 1 82 ? -11.713 2.349 4.914 1.00 95.00 82 ASP A O 1
ATOM 654 N N . LEU A 1 83 ? -12.106 4.557 5.037 1.00 94.75 83 LEU A N 1
ATOM 655 C CA . LEU A 1 83 ? -10.693 4.898 5.160 1.00 94.75 83 LEU A CA 1
ATOM 656 C C . LEU A 1 83 ? -10.240 4.680 6.604 1.00 94.75 83 LEU A C 1
ATOM 658 O O . LEU A 1 83 ? -10.839 5.219 7.535 1.00 94.75 83 LEU A O 1
ATOM 662 N N . LEU A 1 84 ? -9.193 3.874 6.785 1.00 95.50 84 LEU A N 1
ATOM 663 C CA . LEU A 1 84 ? -8.546 3.733 8.086 1.00 95.50 84 LEU A CA 1
ATOM 664 C C . LEU A 1 84 ? -7.497 4.837 8.226 1.00 95.50 84 LEU A C 1
ATOM 666 O O . LEU A 1 84 ? -6.608 4.917 7.371 1.00 95.50 84 LEU A O 1
ATOM 670 N N . PRO A 1 85 ? -7.595 5.666 9.278 1.00 92.75 85 PRO A N 1
ATOM 671 C CA . PRO A 1 85 ? -6.751 6.839 9.425 1.00 92.75 85 PRO A CA 1
ATOM 672 C C . PRO A 1 85 ? -5.284 6.450 9.599 1.00 92.75 85 PRO A C 1
ATOM 674 O O . PRO A 1 85 ? -4.972 5.425 10.206 1.00 92.75 85 PRO A O 1
ATOM 677 N N . LEU A 1 86 ? -4.382 7.301 9.116 1.00 94.19 86 LEU A N 1
ATOM 678 C CA . LEU A 1 86 ? -2.961 7.249 9.438 1.00 94.19 86 LEU A CA 1
ATOM 679 C C . LEU A 1 86 ? -2.629 8.334 10.473 1.00 94.19 86 LEU A C 1
ATOM 681 O O . LEU A 1 86 ? -2.139 9.413 10.140 1.00 94.19 86 LEU A O 1
ATOM 685 N N . GLY A 1 87 ? -2.933 8.051 11.740 1.00 95.50 87 GLY A N 1
ATOM 686 C CA . GLY A 1 87 ? -2.677 8.938 12.868 1.00 95.50 87 GLY A CA 1
ATOM 687 C C . GLY A 1 87 ? -1.422 8.567 13.658 1.00 95.50 87 GLY A C 1
ATOM 688 O O . GLY A 1 87 ? -0.588 7.759 13.243 1.00 95.50 87 GLY A O 1
ATOM 689 N N . THR A 1 88 ? -1.284 9.169 14.841 1.00 97.31 88 THR A N 1
ATOM 690 C CA . THR A 1 88 ? -0.142 8.935 15.736 1.00 97.31 88 THR A CA 1
ATOM 691 C C . THR A 1 88 ? -0.030 7.472 16.162 1.00 97.31 88 THR A C 1
ATOM 693 O O . THR A 1 88 ? 1.074 6.935 16.174 1.00 97.31 88 THR A O 1
ATOM 696 N N . SER A 1 89 ? -1.153 6.820 16.481 1.00 96.94 89 SER A N 1
ATOM 697 C CA . SER A 1 89 ? -1.173 5.418 16.913 1.00 96.94 89 SER A CA 1
ATOM 698 C C . SER A 1 89 ? -0.695 4.480 15.806 1.00 96.94 89 SER A C 1
ATOM 700 O O . SER A 1 89 ? 0.163 3.637 16.043 1.00 96.94 89 SER A O 1
ATOM 702 N N . GLU A 1 90 ? -1.182 4.667 14.578 1.00 97.62 90 GLU A N 1
ATOM 703 C CA . GLU A 1 90 ? -0.783 3.859 13.424 1.00 97.62 90 GLU A CA 1
ATOM 704 C C . GLU A 1 90 ? 0.691 4.059 13.068 1.00 97.62 90 GLU A C 1
ATOM 706 O O . GLU A 1 90 ? 1.411 3.093 12.809 1.00 97.62 90 GLU A O 1
ATOM 711 N N . MET A 1 91 ? 1.157 5.311 13.101 1.00 97.94 91 MET A N 1
ATOM 712 C CA . MET A 1 91 ? 2.561 5.655 12.873 1.00 97.94 91 MET A CA 1
ATOM 713 C C . MET A 1 91 ? 3.479 5.030 13.928 1.00 97.94 91 MET A C 1
ATOM 715 O O . MET A 1 91 ? 4.539 4.501 13.585 1.00 97.94 91 MET A O 1
ATOM 719 N N . GLN A 1 92 ? 3.079 5.076 15.201 1.00 98.12 92 GLN A N 1
ATOM 720 C CA . GLN A 1 92 ? 3.844 4.498 16.300 1.00 98.12 92 GLN A CA 1
ATOM 721 C C . GLN A 1 92 ? 3.910 2.971 16.182 1.00 98.12 92 GLN A C 1
ATOM 723 O O . GLN A 1 92 ? 5.011 2.420 16.177 1.00 98.12 92 GLN A O 1
ATOM 728 N N . ALA A 1 93 ? 2.771 2.305 15.978 1.00 97.69 93 ALA A N 1
ATOM 729 C CA . ALA A 1 93 ? 2.717 0.857 15.786 1.00 97.69 93 ALA A CA 1
ATOM 730 C C . ALA A 1 93 ? 3.556 0.412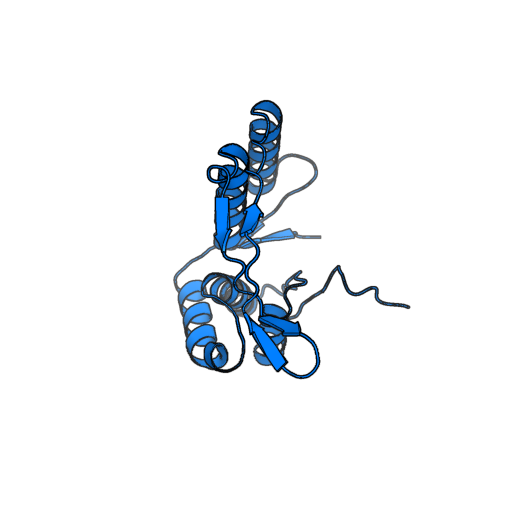 14.575 1.00 97.69 93 ALA A C 1
ATOM 732 O O . ALA A 1 93 ? 4.350 -0.523 14.665 1.00 97.69 93 ALA A O 1
ATOM 733 N N . GLY A 1 94 ? 3.463 1.123 13.445 1.00 97.94 94 GLY A N 1
ATOM 734 C CA . GLY A 1 94 ? 4.272 0.821 12.262 1.00 97.94 94 GLY A CA 1
ATOM 735 C C . GLY A 1 94 ? 5.776 0.993 12.501 1.00 97.94 94 GLY A C 1
ATOM 736 O O . GLY A 1 94 ? 6.578 0.170 12.053 1.00 97.94 94 GLY A O 1
ATOM 737 N N . LYS A 1 95 ? 6.183 2.024 13.252 1.00 98.25 95 LYS A N 1
ATOM 738 C CA . LYS A 1 95 ? 7.586 2.225 13.643 1.00 98.25 95 LYS A CA 1
ATOM 739 C C . LYS A 1 95 ? 8.090 1.100 14.545 1.00 98.25 95 LYS A C 1
ATOM 741 O O . LYS A 1 95 ? 9.199 0.614 14.337 1.00 98.25 95 LYS A O 1
ATOM 746 N N . GLU A 1 96 ? 7.296 0.681 15.523 1.00 98.25 96 GLU A N 1
ATOM 747 C CA . GLU A 1 96 ? 7.647 -0.429 16.411 1.00 98.25 96 GLU A CA 1
ATOM 748 C C . GLU A 1 96 ? 7.837 -1.728 15.626 1.00 98.25 96 GLU A C 1
ATOM 750 O O . GLU A 1 96 ? 8.860 -2.395 15.790 1.00 98.25 96 GLU A O 1
ATOM 755 N N . ILE A 1 97 ? 6.932 -2.023 14.689 1.00 98.19 97 ILE A N 1
ATOM 756 C CA . ILE A 1 97 ? 7.040 -3.174 13.784 1.00 98.19 97 ILE A CA 1
ATOM 757 C C . ILE A 1 97 ? 8.336 -3.115 12.962 1.00 98.19 97 ILE A C 1
ATOM 759 O O . ILE A 1 97 ? 9.042 -4.121 12.871 1.00 98.19 97 ILE A O 1
ATOM 763 N N . LEU A 1 98 ? 8.697 -1.955 12.394 1.00 97.44 98 LEU A N 1
ATOM 764 C CA . LEU A 1 98 ? 9.974 -1.792 11.682 1.00 97.44 98 LEU A CA 1
ATOM 765 C C . LEU A 1 98 ? 11.163 -2.106 12.585 1.00 97.44 98 LEU A C 1
ATOM 767 O O . LEU A 1 98 ? 12.012 -2.919 12.222 1.00 97.44 98 LEU A O 1
ATOM 771 N N . CYS A 1 99 ? 11.221 -1.481 13.762 1.00 97.50 99 CYS A N 1
ATOM 772 C CA . CYS A 1 99 ? 12.317 -1.675 14.706 1.00 97.50 99 CYS A CA 1
ATOM 773 C C . CYS A 1 99 ? 12.460 -3.147 15.117 1.00 97.50 99 CYS A C 1
ATOM 775 O O . CYS A 1 99 ? 13.577 -3.653 15.216 1.00 97.50 99 CYS A O 1
ATOM 777 N N . GLN A 1 100 ? 11.342 -3.843 15.318 1.00 97.25 100 GLN A N 1
ATOM 778 C CA . GLN A 1 100 ? 11.332 -5.232 15.763 1.00 97.25 100 GLN A CA 1
ATOM 779 C C . GLN A 1 100 ? 11.632 -6.232 14.644 1.00 97.25 100 GLN A C 1
ATOM 781 O O . GLN A 1 100 ? 12.270 -7.248 14.905 1.00 97.25 100 GLN A O 1
ATOM 786 N N . LEU A 1 101 ? 11.167 -5.994 13.413 1.00 97.81 101 LEU A N 1
ATOM 787 C CA . LEU A 1 101 ? 11.088 -7.053 12.401 1.00 97.81 101 LEU A CA 1
ATOM 788 C C . LEU A 1 101 ? 11.846 -6.762 11.100 1.00 97.81 101 LEU A C 1
ATOM 790 O O . LEU A 1 101 ? 12.134 -7.708 10.364 1.00 97.81 101 LEU A O 1
ATOM 794 N N . ALA A 1 102 ? 12.212 -5.511 10.794 1.00 96.19 102 ALA A N 1
ATOM 795 C CA . ALA A 1 102 ? 12.819 -5.163 9.496 1.00 96.19 102 ALA A CA 1
ATOM 796 C C . ALA A 1 102 ? 14.202 -5.799 9.265 1.00 96.19 102 ALA A C 1
ATOM 798 O O . ALA A 1 102 ? 14.650 -5.932 8.131 1.00 96.19 102 ALA A O 1
ATOM 799 N N . HIS A 1 103 ? 14.875 -6.236 10.333 1.00 95.38 103 HIS A N 1
ATOM 800 C CA . HIS A 1 103 ? 16.129 -6.987 10.241 1.00 95.38 103 HIS A CA 1
ATOM 801 C C . HIS A 1 103 ? 15.924 -8.479 9.913 1.00 95.38 103 HIS A C 1
ATOM 803 O O . HIS A 1 103 ? 16.881 -9.162 9.556 1.00 95.38 103 HIS A O 1
ATOM 809 N N . ARG A 1 104 ? 14.693 -8.995 10.040 1.00 95.75 104 ARG A N 1
ATOM 810 C CA . ARG A 1 104 ? 14.334 -10.410 9.821 1.00 95.75 104 ARG A CA 1
ATOM 811 C C . ARG A 1 104 ? 13.606 -10.624 8.498 1.00 95.75 104 ARG A C 1
ATOM 813 O O . ARG A 1 104 ? 13.785 -11.664 7.868 1.00 95.75 104 ARG A O 1
ATOM 820 N N . PHE A 1 105 ? 12.793 -9.658 8.076 1.00 95.69 105 PHE A N 1
ATOM 821 C CA . PHE A 1 105 ? 11.976 -9.757 6.867 1.00 95.69 105 PHE A CA 1
ATOM 822 C C . PHE A 1 105 ? 12.189 -8.554 5.951 1.00 95.69 105 PHE A C 1
ATOM 824 O O . PHE A 1 105 ? 12.372 -7.430 6.407 1.00 95.69 105 PHE A O 1
ATOM 831 N N . SER A 1 106 ? 12.121 -8.787 4.641 1.00 93.62 106 SER A N 1
ATOM 832 C CA . SER A 1 106 ? 12.324 -7.751 3.625 1.00 93.62 106 SER A CA 1
ATOM 833 C C . SER A 1 106 ? 11.018 -6.998 3.344 1.00 93.62 106 SER A C 1
ATOM 835 O O . SER A 1 106 ? 10.372 -7.240 2.326 1.00 93.62 106 SER A O 1
ATOM 837 N N . PHE A 1 107 ? 10.601 -6.131 4.271 1.00 94.94 107 PHE A N 1
ATOM 838 C CA . PHE A 1 107 ? 9.442 -5.239 4.115 1.00 94.94 107 PHE A CA 1
ATOM 839 C C . PHE A 1 107 ? 9.841 -3.772 4.300 1.00 94.94 107 PHE A C 1
ATOM 841 O O . PHE A 1 107 ? 10.830 -3.461 4.967 1.00 94.94 107 PHE A O 1
ATOM 848 N N . GLY A 1 108 ? 9.090 -2.873 3.663 1.00 94.94 108 GLY A N 1
ATOM 849 C CA . GLY A 1 108 ? 9.347 -1.436 3.694 1.00 94.94 108 GLY A CA 1
ATOM 850 C C . GLY A 1 108 ? 8.558 -0.692 4.770 1.00 94.94 108 GLY A C 1
ATOM 851 O O . GLY A 1 108 ? 7.731 -1.252 5.487 1.00 94.94 108 GLY A O 1
ATOM 852 N N . SER A 1 109 ? 8.770 0.623 4.846 1.00 95.62 109 SER A N 1
ATOM 853 C CA . SER A 1 109 ? 8.021 1.492 5.760 1.00 95.62 109 SER A CA 1
ATOM 854 C C . SER A 1 109 ? 6.519 1.503 5.478 1.00 95.62 109 SER A C 1
ATOM 856 O O . SER A 1 109 ? 5.735 1.507 6.418 1.00 95.62 109 SER A O 1
ATOM 858 N N . HIS A 1 110 ? 6.100 1.458 4.211 1.00 95.31 110 HIS A N 1
ATOM 859 C CA . HIS A 1 110 ? 4.680 1.381 3.852 1.00 95.31 110 HIS A CA 1
ATOM 860 C C . HIS A 1 110 ? 4.023 0.099 4.374 1.00 95.31 110 HIS A C 1
ATOM 862 O O . HIS A 1 110 ? 2.978 0.176 5.011 1.00 95.31 110 HIS A O 1
ATOM 868 N N . ASP A 1 111 ? 4.659 -1.057 4.168 1.00 95.94 111 ASP A N 1
ATOM 869 C CA . ASP A 1 111 ? 4.170 -2.350 4.666 1.00 95.94 111 ASP A CA 1
ATOM 870 C C . ASP A 1 111 ? 4.016 -2.336 6.190 1.00 95.94 111 ASP A C 1
ATOM 872 O O . ASP A 1 111 ? 3.025 -2.819 6.739 1.00 95.94 111 ASP A O 1
ATOM 876 N N . ALA A 1 112 ? 4.981 -1.722 6.876 1.00 97.25 112 ALA A N 1
ATOM 877 C CA . ALA A 1 112 ? 4.936 -1.557 8.318 1.00 97.25 112 ALA A CA 1
ATOM 878 C C . ALA A 1 112 ? 3.777 -0.671 8.773 1.00 97.25 112 ALA A C 1
ATOM 880 O O . ALA A 1 112 ? 3.111 -0.998 9.748 1.00 97.25 112 ALA A O 1
ATOM 881 N N . LEU A 1 113 ? 3.522 0.435 8.067 1.00 97.81 113 LEU A N 1
ATOM 882 C CA . LEU A 1 113 ? 2.393 1.316 8.358 1.00 97.81 113 LEU A CA 1
ATOM 883 C C . LEU A 1 113 ? 1.062 0.611 8.104 1.00 97.81 113 LEU A C 1
ATOM 885 O O . LEU A 1 113 ? 0.159 0.747 8.917 1.00 97.81 113 LEU A O 1
ATOM 889 N N . VAL A 1 114 ? 0.948 -0.203 7.050 1.00 97.56 114 VAL A N 1
ATOM 890 C CA . VAL A 1 114 ? -0.245 -1.031 6.816 1.00 97.56 114 VAL A CA 1
ATOM 891 C C . VAL A 1 114 ? -0.475 -1.994 7.978 1.00 97.56 114 VAL A C 1
ATOM 893 O O . VAL A 1 114 ? -1.581 -2.044 8.514 1.00 97.56 114 VAL A O 1
ATOM 896 N N . ALA A 1 115 ? 0.555 -2.728 8.406 1.00 97.38 115 ALA A N 1
ATOM 897 C CA . ALA A 1 115 ? 0.453 -3.621 9.558 1.00 97.38 115 ALA A CA 1
ATOM 898 C C . ALA A 1 115 ? 0.115 -2.849 10.850 1.00 97.38 115 ALA A C 1
ATOM 900 O O . ALA A 1 115 ? -0.786 -3.250 11.586 1.00 97.38 115 ALA A O 1
ATOM 901 N N . GLY A 1 116 ? 0.763 -1.704 11.078 1.00 97.44 116 GLY A N 1
ATOM 902 C CA . GLY A 1 116 ? 0.514 -0.814 12.212 1.00 97.44 116 GLY A CA 1
ATOM 903 C C . GLY A 1 116 ? -0.913 -0.266 12.243 1.00 97.44 116 GLY A C 1
ATOM 904 O O . GLY A 1 116 ? -1.524 -0.213 13.308 1.00 97.44 116 GLY A O 1
ATOM 905 N N . THR A 1 117 ? -1.497 0.052 11.083 1.00 97.69 117 THR A N 1
ATOM 906 C CA . THR A 1 117 ? -2.909 0.441 10.970 1.00 97.69 117 THR A CA 1
ATOM 907 C C . THR A 1 117 ? -3.845 -0.668 11.442 1.00 97.69 117 THR A C 1
ATOM 909 O O . THR A 1 117 ? -4.835 -0.379 12.114 1.00 97.69 117 THR A O 1
ATOM 912 N N . ILE A 1 118 ? -3.542 -1.933 11.138 1.00 97.06 118 ILE A N 1
ATOM 913 C CA . ILE A 1 118 ? -4.358 -3.063 11.599 1.00 97.06 118 ILE A CA 1
ATOM 914 C C . ILE A 1 118 ? -4.214 -3.276 13.109 1.00 97.06 118 ILE A C 1
ATOM 916 O O . ILE A 1 118 ? -5.224 -3.478 13.782 1.00 97.06 118 ILE A O 1
ATOM 920 N N . VAL A 1 119 ? -2.997 -3.169 13.652 1.00 96.75 119 VAL A N 1
ATOM 921 C CA . VAL A 1 119 ? -2.750 -3.267 15.102 1.00 96.75 119 VAL A CA 1
ATOM 922 C C . VAL A 1 119 ? -3.525 -2.185 15.858 1.00 96.75 119 VAL A C 1
ATOM 924 O O . VAL A 1 119 ? -4.345 -2.507 16.715 1.00 96.75 119 VAL A O 1
ATOM 927 N N . ALA A 1 120 ? -3.372 -0.917 15.469 1.00 96.81 120 ALA A N 1
ATOM 928 C CA . ALA A 1 120 ? -4.080 0.196 16.103 1.00 96.81 120 ALA A CA 1
ATOM 929 C C . ALA A 1 120 ? -5.610 0.091 15.946 1.00 96.81 120 ALA A C 1
ATOM 931 O O . ALA A 1 120 ? -6.369 0.479 16.833 1.00 96.81 120 ALA A O 1
ATOM 932 N N . ALA A 1 121 ? -6.102 -0.444 14.823 1.00 95.69 121 ALA A N 1
ATOM 933 C CA . ALA A 1 121 ? -7.527 -0.710 14.648 1.00 95.69 121 ALA A CA 1
ATOM 934 C C . ALA A 1 121 ? -8.026 -1.812 15.598 1.00 95.69 121 ALA A C 1
ATOM 936 O O . ALA A 1 121 ? -9.095 -1.656 16.194 1.00 95.69 121 ALA A O 1
ATOM 937 N N . SER A 1 122 ? -7.244 -2.876 15.789 1.00 94.81 122 SER A N 1
ATOM 938 C CA . SER A 1 122 ? -7.562 -3.960 16.723 1.00 94.81 122 SER A CA 1
ATOM 939 C C . SER A 1 122 ? -7.637 -3.467 18.168 1.00 94.81 122 SER A C 1
ATOM 941 O O . SER A 1 122 ? -8.558 -3.841 18.890 1.00 94.81 122 SER A O 1
ATOM 943 N N . GLU A 1 123 ? -6.732 -2.578 18.585 1.00 94.00 123 GLU A N 1
ATOM 944 C CA . GLU A 1 123 ? -6.764 -1.941 19.914 1.00 94.00 123 GLU A CA 1
ATOM 945 C C . GLU A 1 123 ? -8.037 -1.109 20.140 1.00 94.00 123 GLU A C 1
ATOM 947 O O . GLU A 1 123 ? -8.527 -0.998 21.263 1.00 94.00 123 GLU A O 1
ATOM 952 N N . ARG A 1 124 ? -8.624 -0.574 19.063 1.00 93.62 124 ARG A N 1
ATOM 953 C CA . ARG A 1 124 ? -9.923 0.122 19.074 1.00 93.62 124 ARG A CA 1
ATOM 954 C C . ARG A 1 124 ? -11.128 -0.817 18.938 1.00 93.62 124 ARG A C 1
ATOM 956 O O . ARG A 1 124 ? -12.251 -0.343 18.782 1.00 93.62 124 ARG A O 1
ATOM 963 N N . GLY A 1 125 ? -10.919 -2.133 18.972 1.00 93.88 125 GLY A N 1
ATOM 964 C CA . GLY A 1 125 ? -11.979 -3.139 18.881 1.00 93.88 125 GLY A CA 1
ATOM 965 C C . GLY A 1 125 ? -12.436 -3.473 17.457 1.00 93.88 125 GLY A C 1
ATOM 966 O O . GLY A 1 125 ? -13.466 -4.126 17.290 1.00 93.88 125 GLY A O 1
ATOM 967 N N . LEU A 1 126 ? -11.702 -3.054 16.420 1.00 94.19 126 LEU A N 1
ATOM 968 C CA . LEU A 1 126 ? -11.989 -3.437 15.035 1.00 94.19 126 LEU A CA 1
ATOM 969 C C . LEU A 1 126 ? -11.237 -4.721 14.672 1.00 94.19 126 LEU A C 1
ATOM 971 O O . LEU A 1 126 ? -10.033 -4.706 14.424 1.00 94.19 126 LEU A O 1
ATOM 975 N N . ALA A 1 127 ? -11.966 -5.832 14.583 1.00 92.94 127 ALA A N 1
ATOM 976 C CA . ALA A 1 127 ? -11.428 -7.096 14.091 1.00 92.94 127 ALA A CA 1
ATOM 977 C C . ALA A 1 127 ? -11.295 -7.061 12.558 1.00 92.94 127 ALA A C 1
ATOM 979 O O . ALA A 1 127 ? -12.277 -7.227 11.831 1.00 92.94 127 ALA A O 1
ATOM 980 N N . LEU A 1 128 ? -10.077 -6.831 12.066 1.00 95.19 128 LEU A N 1
ATOM 981 C CA . LEU A 1 128 ? -9.772 -6.734 10.639 1.00 95.19 128 LEU A CA 1
ATOM 982 C C . LEU A 1 128 ? -8.918 -7.914 10.167 1.00 95.19 128 LEU A C 1
ATOM 984 O O . LEU A 1 128 ? -8.074 -8.427 10.896 1.00 95.19 128 LEU A O 1
ATOM 988 N N . THR A 1 129 ? -9.124 -8.325 8.915 1.00 95.94 129 THR A N 1
ATOM 989 C CA . THR A 1 129 ? -8.257 -9.280 8.212 1.00 95.94 129 THR A CA 1
ATOM 990 C C . THR A 1 129 ? -7.554 -8.562 7.073 1.00 95.94 129 THR A C 1
ATOM 992 O O . THR A 1 129 ? -8.212 -7.985 6.206 1.00 95.94 129 THR A O 1
ATOM 995 N N . LEU A 1 130 ? -6.223 -8.601 7.060 1.00 96.19 130 LEU A N 1
ATOM 996 C CA . LEU A 1 130 ? -5.435 -8.010 5.987 1.00 96.19 130 LEU A CA 1
ATOM 997 C C . LEU A 1 130 ? -5.459 -8.909 4.748 1.00 96.19 130 LEU A C 1
ATOM 999 O O . LEU A 1 130 ? -5.022 -10.057 4.789 1.00 96.19 130 LEU A O 1
ATOM 1003 N N . VAL A 1 131 ? -5.923 -8.379 3.620 1.00 95.44 131 VAL A N 1
ATOM 1004 C CA . VAL A 1 131 ? -5.863 -9.083 2.334 1.00 95.44 131 VAL A CA 1
ATOM 1005 C C . VAL A 1 131 ? -4.545 -8.743 1.649 1.00 95.44 131 VAL A C 1
ATOM 1007 O O . VAL A 1 131 ? -4.341 -7.606 1.229 1.00 95.44 131 VAL A O 1
ATOM 1010 N N . THR A 1 132 ? -3.637 -9.713 1.541 1.00 94.50 132 THR A N 1
ATOM 1011 C CA . THR A 1 132 ? -2.340 -9.516 0.883 1.00 94.50 132 THR A CA 1
ATOM 1012 C C . THR A 1 132 ? -1.740 -10.820 0.367 1.00 94.50 132 THR A C 1
ATOM 1014 O O . THR A 1 132 ? -1.787 -11.861 1.019 1.00 94.50 132 THR A O 1
ATOM 1017 N N . SER A 1 133 ? -1.111 -10.742 -0.804 1.00 94.88 133 SER A N 1
ATOM 1018 C CA . SER A 1 133 ? -0.275 -11.815 -1.352 1.00 94.88 133 SER A CA 1
ATOM 1019 C C . SER A 1 133 ? 1.220 -11.567 -1.148 1.00 94.88 133 SER A C 1
ATOM 1021 O O . SER A 1 133 ? 2.034 -12.420 -1.515 1.00 94.88 133 SER A O 1
ATOM 1023 N N . ASP A 1 134 ? 1.601 -10.425 -0.568 1.00 94.25 134 ASP A N 1
ATOM 1024 C CA . ASP A 1 134 ? 3.001 -10.093 -0.324 1.00 94.25 134 ASP A CA 1
ATOM 1025 C C . ASP A 1 134 ? 3.603 -11.050 0.716 1.00 94.25 134 ASP A C 1
ATOM 1027 O O . ASP A 1 134 ? 3.087 -11.224 1.821 1.00 94.25 134 ASP A O 1
ATOM 1031 N N . LYS A 1 135 ? 4.697 -11.725 0.352 1.00 94.56 135 LYS A N 1
ATOM 1032 C CA . LYS A 1 135 ? 5.310 -12.753 1.205 1.00 94.56 135 LYS A CA 1
ATOM 1033 C C . LYS A 1 135 ? 5.933 -12.170 2.472 1.00 94.56 135 LYS A C 1
ATOM 1035 O O . LYS A 1 135 ? 5.823 -12.803 3.522 1.00 94.56 135 LYS A O 1
ATOM 1040 N N . SER A 1 136 ? 6.575 -11.009 2.373 1.00 95.19 136 SER A N 1
ATOM 1041 C CA . SER A 1 136 ? 7.233 -10.350 3.498 1.00 95.19 136 SER A CA 1
ATOM 1042 C C . SER A 1 136 ? 6.200 -9.795 4.472 1.00 95.19 136 SER A C 1
ATOM 1044 O O . SER A 1 136 ? 6.308 -10.032 5.674 1.00 95.19 136 SER A O 1
ATOM 1046 N N . LEU A 1 137 ? 5.142 -9.156 3.967 1.00 96.06 137 LEU A N 1
ATOM 1047 C CA . LEU A 1 137 ? 4.061 -8.640 4.803 1.00 96.06 137 LEU A CA 1
ATOM 1048 C C . LEU A 1 137 ? 3.287 -9.770 5.494 1.00 96.06 137 LEU A C 1
ATOM 1050 O O . LEU A 1 137 ? 2.981 -9.661 6.676 1.00 96.06 137 LEU A O 1
ATOM 1054 N N . LYS A 1 138 ? 3.060 -10.912 4.830 1.00 96.50 138 LYS A N 1
ATOM 1055 C CA . LYS A 1 138 ? 2.496 -12.103 5.497 1.00 96.50 138 LYS A CA 1
ATOM 1056 C C . LYS A 1 138 ? 3.369 -12.611 6.646 1.00 96.50 138 LYS A C 1
ATOM 1058 O O . LYS A 1 138 ? 2.834 -13.071 7.652 1.00 96.50 138 LYS A O 1
ATOM 1063 N N . ALA A 1 139 ? 4.696 -12.556 6.511 1.00 96.25 139 ALA A N 1
ATOM 1064 C CA . ALA A 1 139 ? 5.601 -12.935 7.596 1.00 96.25 139 ALA A CA 1
ATOM 1065 C C . ALA A 1 139 ? 5.462 -11.979 8.792 1.00 96.25 139 ALA A C 1
ATOM 1067 O O . ALA A 1 139 ? 5.317 -12.443 9.921 1.00 96.25 139 ALA A O 1
ATOM 1068 N N . VAL A 1 140 ? 5.386 -10.669 8.531 1.00 97.38 140 VAL A N 1
ATOM 1069 C CA . VAL A 1 140 ? 5.084 -9.654 9.553 1.00 97.38 140 VAL A CA 1
ATOM 1070 C C . VAL A 1 140 ? 3.742 -9.936 10.229 1.00 97.38 140 VAL A C 1
ATOM 1072 O O . VAL A 1 140 ? 3.672 -9.942 11.455 1.00 97.38 140 VAL A O 1
ATOM 1075 N N . CYS A 1 141 ? 2.693 -10.245 9.461 1.00 97.00 141 CYS A N 1
ATOM 1076 C CA . CYS A 1 141 ? 1.378 -10.557 10.017 1.00 97.00 141 CYS A CA 1
ATOM 1077 C C . CYS A 1 141 ? 1.406 -11.750 10.973 1.00 97.00 141 CYS A C 1
ATOM 1079 O O . CYS A 1 141 ? 0.757 -11.704 12.011 1.00 97.00 141 CYS A O 1
ATOM 1081 N N . ARG A 1 142 ? 2.162 -12.808 10.659 1.00 96.75 142 ARG A N 1
ATOM 1082 C CA . ARG A 1 142 ? 2.276 -13.982 11.540 1.00 96.75 142 ARG A CA 1
ATOM 1083 C C . ARG A 1 142 ? 2.943 -13.640 12.867 1.00 96.75 142 ARG A C 1
ATOM 1085 O O . ARG A 1 142 ? 2.464 -14.072 13.904 1.00 96.75 142 ARG A O 1
ATOM 1092 N N . GLU A 1 143 ? 4.013 -12.853 12.833 1.00 96.75 143 GLU A N 1
ATOM 1093 C CA . GLU A 1 143 ? 4.754 -12.461 14.040 1.00 96.75 143 GLU A CA 1
ATOM 1094 C C . GLU A 1 143 ? 3.958 -11.491 14.920 1.00 96.75 143 GLU A C 1
ATOM 1096 O O . GLU A 1 143 ? 4.061 -11.538 16.140 1.00 96.75 143 GLU A O 1
ATOM 1101 N N . GLN A 1 144 ? 3.127 -10.646 14.307 1.00 95.88 144 GLN A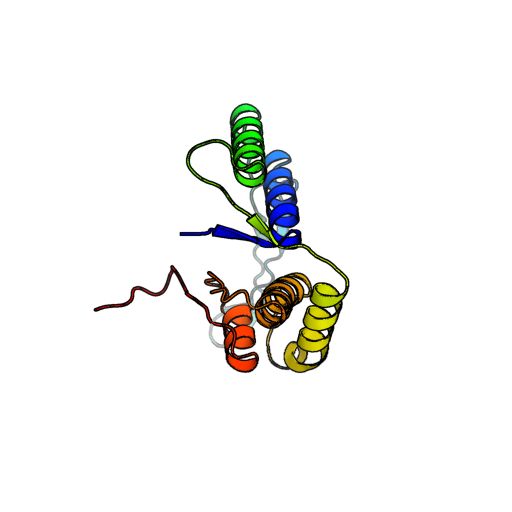 N 1
ATOM 1102 C CA . GLN A 1 144 ? 2.271 -9.678 15.000 1.00 95.88 144 GLN A CA 1
ATOM 1103 C C . GLN A 1 144 ? 0.861 -10.219 15.301 1.00 95.88 144 GLN A C 1
ATOM 1105 O O . GLN A 1 144 ? -0.003 -9.467 15.739 1.00 95.88 144 GLN A O 1
ATOM 1110 N N . ASN A 1 145 ? 0.600 -11.511 15.054 1.00 95.75 145 ASN A N 1
ATOM 1111 C CA . ASN A 1 145 ? -0.722 -12.141 15.196 1.00 95.75 145 ASN A CA 1
ATOM 1112 C C . ASN A 1 145 ? -1.857 -11.404 14.452 1.00 95.75 145 ASN A C 1
ATOM 1114 O O . ASN A 1 145 ? -3.009 -11.406 14.883 1.00 95.75 145 ASN A O 1
ATOM 1118 N N . ILE A 1 146 ? -1.544 -10.790 13.310 1.00 96.94 146 ILE A N 1
ATOM 1119 C CA . ILE A 1 146 ? -2.513 -10.114 12.448 1.00 96.94 146 ILE A CA 1
ATOM 1120 C C . ILE A 1 146 ? -3.199 -11.162 11.553 1.00 96.94 146 ILE A C 1
ATOM 1122 O O . ILE A 1 146 ? -2.516 -11.837 10.763 1.00 96.94 146 ILE A O 1
ATOM 1126 N N . PRO A 1 147 ? -4.541 -11.288 11.602 1.00 96.69 147 PRO A N 1
ATOM 1127 C CA . PRO A 1 147 ? -5.277 -12.125 10.662 1.00 96.69 147 PRO A CA 1
ATOM 1128 C C . PRO A 1 147 ? -5.021 -11.661 9.227 1.00 96.69 147 PRO A C 1
ATOM 1130 O O . PRO A 1 147 ? -5.147 -10.474 8.919 1.00 96.69 147 PRO A O 1
ATOM 1133 N N . HIS A 1 148 ? -4.674 -12.586 8.332 1.00 96.25 148 HIS A N 1
ATOM 1134 C CA . HIS A 1 148 ? -4.432 -12.267 6.927 1.00 96.25 148 HIS A CA 1
ATOM 1135 C C . HIS A 1 148 ? -4.983 -13.335 5.984 1.00 96.25 148 HIS A C 1
ATOM 1137 O O . HIS A 1 148 ? -5.052 -14.514 6.326 1.00 96.25 148 HIS A O 1
ATOM 1143 N N . PHE A 1 149 ? -5.347 -12.905 4.778 1.00 95.56 149 PHE A N 1
ATOM 1144 C CA . PHE A 1 149 ? -5.833 -13.752 3.695 1.00 95.56 149 PHE A CA 1
ATOM 1145 C C . PHE A 1 149 ? -5.024 -13.497 2.421 1.00 95.56 149 PHE A C 1
ATOM 1147 O O . PHE A 1 149 ? -4.846 -12.347 2.013 1.00 95.56 149 PHE A O 1
ATOM 1154 N N . ASP A 1 150 ? -4.557 -14.574 1.788 1.00 94.94 150 ASP A N 1
ATOM 1155 C CA . ASP A 1 150 ? -3.839 -14.520 0.517 1.00 94.94 150 ASP A CA 1
ATOM 1156 C C . ASP A 1 150 ? -4.763 -14.935 -0.640 1.00 94.94 150 ASP A C 1
ATOM 1158 O O . ASP A 1 150 ? -5.044 -16.125 -0.785 1.00 94.94 150 ASP A O 1
ATOM 1162 N N . PRO A 1 151 ? -5.201 -13.998 -1.504 1.00 91.50 151 PRO A N 1
ATOM 1163 C CA . PRO A 1 151 ? -6.080 -14.321 -2.627 1.00 91.50 151 PRO A CA 1
ATOM 1164 C C . PRO A 1 151 ? -5.418 -15.208 -3.695 1.00 91.50 151 PRO A C 1
ATOM 1166 O O . PRO A 1 151 ? -6.124 -15.805 -4.504 1.00 91.50 151 PRO A O 1
ATOM 1169 N N . ASN A 1 152 ? -4.084 -15.310 -3.713 1.00 89.19 152 ASN A N 1
ATOM 1170 C CA . ASN A 1 152 ? -3.352 -16.149 -4.664 1.00 89.19 152 ASN A CA 1
ATOM 1171 C C . ASN A 1 152 ? -3.143 -17.581 -4.153 1.00 89.19 152 ASN A C 1
ATOM 1173 O O . ASN A 1 1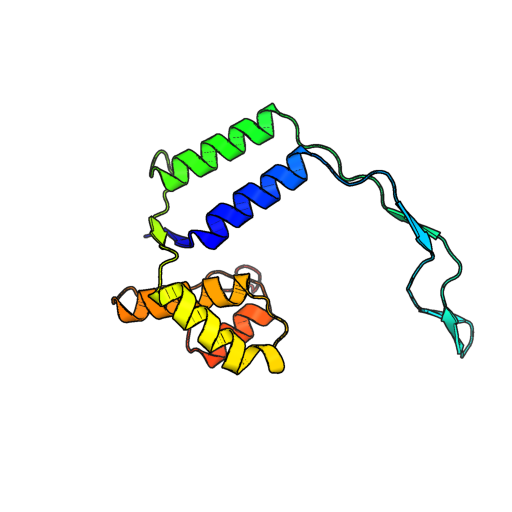52 ? -2.716 -18.445 -4.921 1.00 89.19 152 ASN A O 1
ATOM 1177 N N . GLN A 1 153 ? -3.419 -17.853 -2.876 1.00 82.44 153 GLN A N 1
ATOM 1178 C CA . GLN A 1 153 ? -3.453 -19.219 -2.374 1.00 82.44 153 GLN A CA 1
ATOM 1179 C C . GLN A 1 153 ? -4.847 -19.788 -2.630 1.00 82.44 153 GLN A C 1
ATOM 1181 O O . GLN A 1 153 ? -5.803 -19.477 -1.926 1.00 82.44 153 GLN A O 1
ATOM 1186 N N . CYS A 1 154 ? -4.963 -20.631 -3.660 1.00 53.81 154 CYS A N 1
ATOM 1187 C CA . CYS A 1 154 ? -6.128 -21.497 -3.802 1.00 53.81 154 CYS A CA 1
ATOM 1188 C C . CYS A 1 154 ? -6.213 -22.378 -2.554 1.00 53.81 154 CYS A C 1
ATOM 1190 O O . CYS A 1 154 ? -5.362 -23.243 -2.343 1.00 53.81 154 CYS A O 1
ATOM 1192 N N . VAL A 1 155 ? -7.231 -22.150 -1.728 1.00 56.62 155 VAL A N 1
ATOM 1193 C CA . VAL A 1 155 ? -7.610 -23.097 -0.685 1.00 56.62 155 VAL A CA 1
ATOM 1194 C C . VAL A 1 155 ? -8.286 -24.249 -1.418 1.00 56.62 155 VAL A C 1
ATOM 1196 O O . VAL A 1 155 ? -9.445 -24.144 -1.811 1.00 56.62 155 VAL A O 1
ATOM 1199 N N . THR A 1 156 ? -7.543 -25.315 -1.712 1.00 44.66 156 THR A N 1
ATOM 1200 C CA . THR A 1 156 ? -8.168 -26.587 -2.080 1.00 44.66 156 THR A CA 1
ATOM 1201 C C . THR A 1 156 ? -8.960 -27.048 -0.864 1.00 44.66 156 THR A C 1
ATOM 1203 O O . THR A 1 156 ? -8.359 -27.346 0.169 1.00 44.66 156 THR A O 1
ATOM 1206 N N . ALA A 1 157 ? -10.286 -26.982 -0.981 1.00 37.59 157 ALA A N 1
ATOM 1207 C CA . ALA A 1 157 ? -11.231 -27.547 -0.025 1.00 37.59 157 ALA A CA 1
ATOM 1208 C C . ALA A 1 157 ? -11.109 -29.074 0.034 1.00 37.59 157 ALA A C 1
ATOM 1210 O O . ALA A 1 157 ? -10.768 -29.671 -1.016 1.00 37.59 157 ALA A O 1
#

Radius of gyration: 20.32 Å; chains: 1; bounding box: 54×38×44 Å

Sequence (157 aa):
MSFYIPEIVSMEIHSVLGKFRRGGASEQRELCSKHVMASDKIISCTHTCYVPPRPRMKPKIFKAIQKLLKDIEQKHGSIKADLLPLGTSEMQAGKEILCQLAHRFSFGSHDALVAGTIVAASERGLALTLVTSDKSLKAVCREQNIPHFDPNQCVTA